Protein AF-A0A1B9GUS6-F1 (afdb_monomer_lite)

Radius of gyration: 17.35 Å; chains: 1; bounding box: 44×32×46 Å

Organism: NCBI:txid1296120

Secondary structure (DSSP, 8-state):
--HHHHHHHHHHHHHHHHHTT-SS-GGGHHHHHHHHHHHHHHHHH-SGGG----EEEE-----GGGEEE-TT--EEEE--GGG-EEEEHHHHSSPPGGGS-GGGGGT--SS--HHHHHHHHHHHHTT-TT--

Foldseek 3Di:
DFQLVVLLVVLVVQLVCLVVVNHDDPVCSVVSNVVSVVVNVVSVPDPVRRDPDDKDKAQPPLDPPQFDADPVRHTPDGDDSPVIDIHDPQVRLDHRPVQADPCVVVVDRPDGHPVNVVSCVVCVVVVNNVSD

pLDDT: mean 93.3, std 4.02, range [78.81, 98.19]

Sequence (132 aa):
MTSKERWISSIDTRLRLLLRRKLIEPQWVVNLYLALLEVRSLVEGCAEMSSPGPFYIKHDDDRGDHIRALEDGTVTGVIDWEWAYTTHKEETFCSPIGWAHKQFHSWKNDALSKEEICLLDAFNAAARPDLA

Structure (mmCIF, N/CA/C/O backbone):
data_AF-A0A1B9GUS6-F1
#
_entry.id   AF-A0A1B9GUS6-F1
#
loop_
_atom_site.group_PDB
_atom_site.id
_atom_site.type_symbol
_atom_site.label_atom_id
_atom_site.label_alt_id
_atom_site.label_comp_id
_atom_site.label_asym_id
_atom_site.label_entity_id
_atom_site.label_seq_id
_atom_site.pdbx_PDB_ins_code
_atom_site.Cartn_x
_atom_site.Cartn_y
_atom_site.Cartn_z
_atom_site.occupancy
_atom_site.B_iso_or_equiv
_atom_site.auth_seq_id
_atom_site.auth_comp_id
_atom_site.auth_asym_id
_atom_site.auth_atom_id
_atom_site.pdbx_PDB_model_num
ATOM 1 N N . MET A 1 1 ? -12.334 -13.098 1.374 1.00 84.88 1 MET A N 1
ATOM 2 C CA . MET A 1 1 ? -11.954 -11.847 2.048 1.00 84.88 1 MET A CA 1
ATOM 3 C C . MET A 1 1 ? -11.670 -10.827 0.961 1.00 84.88 1 MET A C 1
ATOM 5 O O . MET A 1 1 ? -10.913 -11.161 0.065 1.00 84.88 1 MET A O 1
ATOM 9 N N . THR A 1 2 ? -12.315 -9.667 0.986 1.00 94.06 2 THR A N 1
ATOM 10 C CA . THR A 1 2 ? -12.096 -8.553 0.045 1.00 94.06 2 THR A CA 1
ATOM 11 C C . THR A 1 2 ? -11.093 -7.546 0.611 1.00 94.06 2 THR A C 1
ATOM 13 O O . THR A 1 2 ? -10.775 -7.576 1.807 1.00 94.06 2 THR A O 1
ATOM 16 N N . SER A 1 3 ? -10.619 -6.610 -0.220 1.00 93.44 3 SER A N 1
ATOM 17 C CA . SER A 1 3 ? -9.745 -5.518 0.240 1.00 93.44 3 SER A CA 1
ATOM 18 C C . SER A 1 3 ? -10.456 -4.674 1.289 1.00 93.44 3 SER A C 1
ATOM 20 O O . SER A 1 3 ? -9.883 -4.347 2.331 1.00 93.44 3 SER 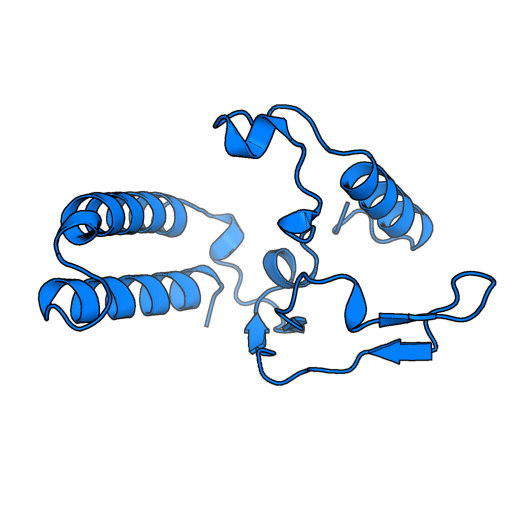A O 1
ATOM 22 N N . LYS A 1 4 ? -11.752 -4.432 1.070 1.00 95.44 4 LYS A N 1
ATOM 23 C CA . LYS A 1 4 ? -12.637 -3.741 2.004 1.00 95.44 4 LYS A CA 1
ATOM 24 C C . LYS A 1 4 ? -12.676 -4.433 3.362 1.00 95.44 4 LYS A C 1
ATOM 26 O O . LYS A 1 4 ? -12.376 -3.805 4.369 1.00 95.44 4 LYS A O 1
ATOM 31 N N . GLU A 1 5 ? -12.981 -5.728 3.403 1.00 95.31 5 GLU A N 1
ATOM 32 C CA . GLU A 1 5 ? -13.050 -6.489 4.661 1.00 95.31 5 GLU A CA 1
ATOM 33 C C . GLU A 1 5 ? -11.721 -6.457 5.429 1.00 95.31 5 GLU A C 1
ATOM 35 O O . GLU A 1 5 ? -11.715 -6.280 6.650 1.00 95.31 5 GLU A O 1
ATOM 40 N N . ARG A 1 6 ? -10.589 -6.566 4.718 1.00 93.31 6 ARG A N 1
ATOM 41 C CA . ARG A 1 6 ? -9.249 -6.477 5.316 1.00 93.31 6 ARG A CA 1
ATOM 42 C C . ARG A 1 6 ? -9.015 -5.108 5.957 1.00 93.31 6 ARG A C 1
ATOM 44 O O . ARG A 1 6 ? -8.611 -5.032 7.117 1.00 93.31 6 ARG A O 1
ATOM 51 N N . TRP A 1 7 ? -9.278 -4.030 5.220 1.00 94.94 7 TRP A N 1
ATOM 52 C CA . TRP A 1 7 ? -9.078 -2.666 5.709 1.00 94.94 7 TRP A CA 1
ATOM 53 C C . TRP A 1 7 ? -10.012 -2.324 6.872 1.00 94.94 7 TRP A C 1
ATOM 55 O O . TRP A 1 7 ? -9.542 -1.785 7.873 1.00 94.94 7 TRP A O 1
ATOM 65 N N . ILE A 1 8 ? -11.289 -2.714 6.810 1.00 97.19 8 ILE A N 1
ATOM 66 C CA . ILE A 1 8 ? -12.237 -2.528 7.920 1.00 97.19 8 ILE A CA 1
ATOM 67 C C . ILE A 1 8 ? -11.761 -3.260 9.177 1.00 97.19 8 ILE A C 1
ATOM 69 O O . ILE A 1 8 ? -11.706 -2.658 10.247 1.00 97.19 8 ILE A O 1
ATOM 73 N N . SER A 1 9 ? -11.311 -4.511 9.053 1.00 96.50 9 SER A N 1
ATOM 74 C CA . SER A 1 9 ? -10.753 -5.269 10.182 1.00 96.50 9 SER A CA 1
ATOM 75 C C . SER A 1 9 ? -9.537 -4.577 10.823 1.00 96.50 9 SER A C 1
ATOM 77 O O . SER A 1 9 ? -9.440 -4.471 12.056 1.00 96.50 9 SER A O 1
ATOM 79 N N . SER A 1 10 ? -8.627 -4.042 10.000 1.00 95.75 10 SER A N 1
ATOM 80 C CA . SER A 1 10 ? -7.465 -3.267 10.458 1.00 95.75 10 SER A CA 1
ATOM 81 C C . SER A 1 10 ? -7.872 -1.979 11.176 1.00 95.75 10 SER A C 1
ATOM 83 O O . SER A 1 10 ? -7.340 -1.671 12.248 1.00 95.75 10 SER A O 1
ATOM 85 N N . ILE A 1 11 ? -8.836 -1.239 10.624 1.00 98.06 11 ILE A N 1
ATOM 86 C CA . ILE A 1 11 ? -9.347 0.010 11.201 1.00 98.06 11 ILE A CA 1
ATOM 87 C C . ILE A 1 11 ? -10.042 -0.257 12.537 1.00 98.06 11 ILE A C 1
ATOM 89 O O . ILE A 1 11 ? -9.698 0.372 13.538 1.00 98.06 11 ILE A O 1
ATOM 93 N N . ASP A 1 12 ? -10.945 -1.235 12.593 1.00 98.19 12 ASP A N 1
ATOM 94 C CA . ASP A 1 12 ? -11.675 -1.605 13.808 1.00 98.19 12 ASP A CA 1
ATOM 95 C C . ASP A 1 12 ? -10.720 -2.061 14.918 1.00 98.19 12 ASP A C 1
ATOM 97 O O . ASP A 1 12 ? -10.901 -1.742 16.098 1.00 98.19 12 ASP A O 1
ATOM 101 N N . THR A 1 13 ? -9.657 -2.780 14.553 1.00 98.06 13 THR A N 1
ATOM 102 C CA . THR A 1 13 ? -8.616 -3.186 15.501 1.00 98.06 13 THR A CA 1
ATOM 103 C C . THR A 1 13 ? -7.849 -1.983 16.042 1.00 98.06 13 THR A C 1
ATOM 105 O O . THR A 1 13 ? -7.669 -1.877 17.260 1.00 98.06 13 THR A O 1
ATOM 108 N N . ARG A 1 14 ? -7.456 -1.039 15.179 1.00 97.69 14 ARG A N 1
ATOM 109 C CA . ARG A 1 14 ? -6.783 0.200 15.595 1.00 97.69 14 ARG A CA 1
ATOM 110 C C . ARG A 1 14 ? -7.683 1.067 16.472 1.00 97.69 14 ARG A C 1
ATOM 112 O O . ARG A 1 14 ? -7.236 1.477 17.539 1.00 97.69 14 ARG A O 1
ATOM 119 N N . LEU A 1 15 ? -8.953 1.264 16.110 1.00 97.94 15 LEU A N 1
ATOM 120 C CA . LEU A 1 15 ? -9.936 1.989 16.927 1.00 97.94 15 LEU A CA 1
ATOM 121 C C . LEU A 1 15 ? -10.080 1.358 18.316 1.00 97.94 15 LEU A C 1
ATOM 123 O O . LEU A 1 15 ? -10.028 2.052 19.331 1.00 97.94 15 LEU A O 1
ATOM 127 N N . ARG A 1 16 ? -10.183 0.027 18.388 1.00 97.88 16 ARG A N 1
ATOM 128 C CA . ARG A 1 16 ? -10.287 -0.704 19.658 1.00 97.88 16 ARG A CA 1
ATOM 129 C C . ARG A 1 16 ? -9.054 -0.508 20.542 1.00 97.88 16 ARG A C 1
ATOM 131 O O . ARG A 1 16 ? -9.194 -0.314 21.750 1.00 97.88 16 ARG A O 1
ATOM 138 N N . LEU A 1 17 ? -7.851 -0.580 19.970 1.00 97.62 17 LEU A N 1
ATOM 139 C CA . LEU A 1 17 ? -6.597 -0.356 20.701 1.00 97.62 17 LEU A CA 1
ATOM 140 C C . LEU A 1 17 ? -6.443 1.107 21.133 1.00 97.62 17 LEU A C 1
ATOM 142 O O . LEU A 1 17 ? -6.006 1.369 22.255 1.00 97.62 17 LEU A O 1
ATOM 146 N N . LEU A 1 18 ? -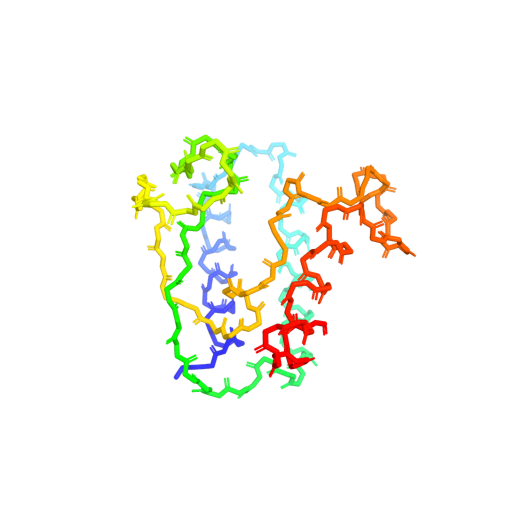6.859 2.043 20.281 1.00 97.12 18 LEU A N 1
ATOM 147 C CA . LEU A 1 18 ? -6.846 3.476 20.544 1.00 97.12 18 LEU A CA 1
ATOM 148 C C . LEU A 1 18 ? -7.751 3.844 21.726 1.00 97.12 18 LEU A C 1
ATOM 150 O O . LEU A 1 18 ? -7.293 4.476 22.674 1.00 97.12 18 LEU A O 1
ATOM 154 N N . LEU A 1 19 ? -9.001 3.369 21.728 1.00 95.12 19 LEU A N 1
ATOM 155 C CA . LEU A 1 19 ? -9.959 3.595 22.820 1.00 95.12 19 LEU A CA 1
ATOM 156 C C . LEU A 1 19 ? -9.503 2.959 24.142 1.00 95.12 19 LEU A C 1
ATOM 158 O O . LEU A 1 19 ? -9.806 3.468 25.219 1.00 95.12 19 LEU A O 1
ATOM 162 N N . ARG A 1 20 ? -8.719 1.875 24.073 1.00 96.25 20 ARG A N 1
ATOM 163 C CA . ARG A 1 20 ? -8.067 1.246 25.234 1.00 96.25 20 ARG A CA 1
ATOM 164 C C . ARG A 1 20 ? -6.777 1.946 25.671 1.00 96.25 20 ARG A C 1
ATOM 166 O O . ARG A 1 20 ? -6.164 1.485 26.630 1.00 96.25 20 ARG A O 1
ATOM 173 N N . ARG A 1 21 ? -6.360 3.019 24.987 1.00 93.38 21 ARG A N 1
ATOM 174 C CA . ARG A 1 21 ? -5.096 3.745 25.215 1.00 93.38 21 ARG A CA 1
ATOM 175 C C . ARG A 1 21 ? -3.857 2.846 25.103 1.00 93.38 21 ARG A C 1
ATOM 177 O O . ARG A 1 21 ? -2.912 2.988 25.868 1.00 93.38 21 ARG A O 1
ATOM 184 N N . LYS A 1 22 ? -3.885 1.890 24.168 1.00 95.88 22 LYS A N 1
ATOM 185 C CA . LYS A 1 22 ? -2.808 0.909 23.933 1.00 95.88 22 LYS A CA 1
ATOM 186 C C . LYS A 1 22 ? -2.082 1.087 22.597 1.00 95.88 22 LYS A C 1
ATOM 188 O O . LYS A 1 22 ? -1.279 0.232 22.248 1.00 95.88 22 LYS A O 1
ATOM 193 N N . LEU A 1 23 ? -2.407 2.129 21.829 1.00 94.12 23 LEU A N 1
ATOM 194 C CA . LEU A 1 23 ? -1.886 2.306 20.469 1.00 94.12 23 LEU A CA 1
ATOM 195 C C . LEU A 1 23 ? -0.889 3.460 20.338 1.00 94.12 23 LEU A C 1
ATOM 197 O O . LEU A 1 23 ? 0.129 3.304 19.677 1.00 94.12 23 LEU A O 1
ATOM 201 N N . ILE A 1 24 ? -1.200 4.619 20.918 1.00 94.75 24 ILE A N 1
ATOM 202 C CA . ILE A 1 24 ? -0.427 5.849 20.734 1.00 94.75 24 ILE A CA 1
ATOM 203 C C . ILE A 1 24 ? -0.532 6.742 21.971 1.00 94.75 24 ILE A C 1
ATOM 205 O O . ILE A 1 24 ? -1.436 6.577 22.795 1.00 94.75 24 ILE A O 1
ATOM 209 N N . GLU A 1 25 ? 0.383 7.700 22.059 1.00 92.50 25 GLU A N 1
ATOM 210 C CA . GLU A 1 25 ? 0.417 8.736 23.082 1.00 92.50 25 GLU A CA 1
ATOM 211 C C . GLU A 1 25 ? -0.863 9.601 23.118 1.00 92.50 25 GLU A C 1
ATOM 213 O O . GLU A 1 25 ? -1.447 9.892 22.064 1.00 92.50 25 GLU A O 1
ATOM 218 N N . PRO A 1 26 ? -1.294 10.075 24.307 1.00 90.69 26 PRO A N 1
ATOM 219 C CA . PRO A 1 26 ? -2.567 10.775 24.493 1.00 90.69 26 PRO A CA 1
ATOM 220 C C . PRO A 1 26 ? -2.805 11.983 23.576 1.00 90.69 26 PRO A C 1
ATOM 222 O O . PRO A 1 26 ? -3.935 12.191 23.133 1.00 90.69 26 PRO A O 1
ATOM 225 N N . GLN A 1 27 ? -1.769 12.766 23.258 1.00 93.94 27 GLN A N 1
ATOM 226 C CA . GLN A 1 27 ? -1.888 13.981 22.441 1.00 93.94 27 GLN A CA 1
ATOM 227 C C . GLN A 1 27 ? -2.320 13.714 20.992 1.00 93.94 27 GLN A C 1
ATOM 229 O O . GLN A 1 27 ? -2.862 14.605 20.345 1.00 93.94 27 GLN A O 1
ATOM 234 N N . TRP A 1 28 ? -2.119 12.494 20.485 1.00 94.75 28 TRP A N 1
ATOM 235 C CA . TRP A 1 28 ? -2.464 12.123 19.108 1.00 94.75 28 TRP A CA 1
ATOM 236 C C . TRP A 1 28 ? -3.788 11.364 18.994 1.00 94.75 28 TRP A C 1
ATOM 238 O O . TRP A 1 28 ? -4.254 11.112 17.883 1.00 94.75 28 TRP A O 1
ATOM 248 N N . VAL A 1 29 ? -4.414 11.013 20.124 1.00 95.69 29 VAL A N 1
ATOM 249 C CA . VAL A 1 29 ? -5.589 10.130 20.156 1.00 95.69 29 VAL A CA 1
ATOM 250 C C . VAL A 1 29 ? -6.755 10.696 19.355 1.00 95.69 29 VAL A C 1
ATOM 252 O O . VAL A 1 29 ? -7.351 9.968 18.567 1.00 95.69 29 VAL A O 1
ATOM 255 N N . VAL A 1 30 ? -7.065 11.985 19.519 1.00 95.75 30 VAL A N 1
ATOM 256 C CA . VAL A 1 30 ? -8.192 12.620 18.817 1.00 95.75 30 VAL A CA 1
ATOM 257 C C . VAL A 1 30 ? -7.949 12.640 17.307 1.00 95.75 30 VAL A C 1
ATOM 259 O O . VAL A 1 30 ? -8.822 12.227 16.548 1.00 95.75 30 VAL A O 1
ATOM 262 N N . ASN A 1 31 ? -6.750 13.038 16.873 1.00 95.50 31 ASN A N 1
ATOM 263 C CA . ASN A 1 31 ? -6.407 13.106 15.451 1.00 95.50 31 ASN A CA 1
ATOM 264 C C . ASN A 1 31 ? -6.471 11.726 14.792 1.00 95.50 31 ASN A C 1
ATOM 266 O O . ASN A 1 31 ? -7.090 11.576 13.742 1.00 95.50 31 ASN A O 1
ATOM 270 N N . LEU A 1 32 ? -5.885 10.705 15.427 1.00 96.06 32 LEU A N 1
ATOM 271 C CA . LEU A 1 32 ? -5.916 9.346 14.894 1.00 96.06 32 LEU A CA 1
ATOM 272 C C . LEU A 1 32 ? -7.332 8.759 14.909 1.00 96.06 32 LEU A C 1
ATOM 274 O O . LEU A 1 32 ? -7.702 8.054 13.977 1.00 96.06 32 LEU A O 1
ATOM 278 N N . TYR A 1 33 ? -8.136 9.056 15.931 1.00 97.31 33 TYR A N 1
ATOM 279 C CA . TYR A 1 33 ? -9.527 8.607 15.993 1.00 97.31 33 TYR A CA 1
ATOM 280 C C . TYR A 1 33 ? -10.338 9.159 14.817 1.00 97.31 33 TYR A C 1
ATOM 282 O O . TYR A 1 33 ? -10.981 8.391 14.106 1.00 97.31 33 TYR A O 1
ATOM 290 N N . LEU A 1 34 ? -10.256 10.471 14.574 1.00 97.75 34 LEU A N 1
ATOM 291 C CA . LEU A 1 34 ? -10.948 11.119 13.459 1.00 97.75 34 LEU A CA 1
ATOM 292 C C . LEU A 1 34 ? -10.442 10.611 12.104 1.00 97.75 34 LEU A C 1
ATOM 294 O O . LEU A 1 34 ? -11.254 10.282 11.245 1.00 97.75 34 LEU A O 1
ATOM 298 N N . ALA A 1 35 ? -9.124 10.462 11.938 1.00 96.25 35 ALA A N 1
ATOM 299 C CA . ALA A 1 35 ? -8.545 9.907 10.718 1.00 96.25 35 ALA A CA 1
ATOM 300 C C . ALA A 1 35 ? -9.023 8.469 10.452 1.00 96.25 35 ALA A C 1
ATOM 302 O O . ALA A 1 35 ? -9.363 8.133 9.324 1.00 96.25 35 ALA A O 1
ATOM 303 N N . LEU A 1 36 ? -9.100 7.618 11.482 1.00 97.69 36 LEU A N 1
ATOM 304 C CA . LEU A 1 36 ? -9.598 6.248 11.336 1.00 97.69 36 LEU A CA 1
ATOM 305 C C . LEU A 1 36 ? -11.083 6.204 10.963 1.00 97.69 36 LEU A C 1
ATOM 307 O O . LEU A 1 36 ? -11.465 5.347 10.172 1.00 97.69 36 LEU A O 1
ATOM 311 N N . LEU A 1 37 ? -11.913 7.107 11.497 1.00 98.06 37 LEU A N 1
ATOM 312 C CA . LEU A 1 37 ? -13.321 7.210 11.099 1.00 98.06 37 LEU A CA 1
ATOM 313 C C . LEU A 1 37 ? -13.478 7.668 9.646 1.00 98.06 37 LEU A C 1
ATOM 315 O O . LEU A 1 37 ? -14.298 7.105 8.924 1.00 98.06 37 LEU A O 1
ATOM 319 N N . GLU A 1 38 ? -12.673 8.636 9.210 1.00 97.44 38 GLU A N 1
ATOM 320 C CA . GLU A 1 38 ? -12.683 9.107 7.823 1.00 97.44 38 GLU A CA 1
ATOM 321 C C . GLU A 1 38 ? -12.250 7.998 6.860 1.00 97.44 38 GLU A C 1
ATOM 323 O O . GLU A 1 38 ? -12.967 7.665 5.919 1.00 97.44 38 GLU A O 1
ATOM 328 N N . VAL A 1 39 ? -11.126 7.333 7.145 1.00 96.69 39 VAL A N 1
ATOM 329 C CA . VAL A 1 39 ? -10.654 6.203 6.331 1.00 96.69 39 VAL A CA 1
ATOM 330 C C . VAL A 1 39 ? -11.687 5.074 6.314 1.00 96.69 39 VAL A C 1
ATOM 332 O O . VAL A 1 39 ? -11.904 4.469 5.268 1.00 96.69 39 VAL A O 1
ATOM 335 N N . ARG A 1 40 ? -12.378 4.806 7.432 1.00 98.12 40 ARG A N 1
ATOM 336 C CA . ARG A 1 40 ? -13.476 3.826 7.477 1.00 98.12 40 ARG A CA 1
ATOM 337 C C . ARG A 1 40 ? -14.584 4.187 6.491 1.00 98.12 40 ARG A C 1
ATOM 339 O O . ARG A 1 40 ? -14.979 3.327 5.712 1.00 98.12 40 ARG A O 1
ATOM 346 N N . SER A 1 41 ? -15.027 5.444 6.497 1.00 98.00 41 SER A N 1
ATOM 347 C CA . SER A 1 41 ? -16.048 5.958 5.575 1.00 98.00 41 SER A CA 1
ATOM 348 C C . SER A 1 41 ? -15.628 5.786 4.108 1.00 98.00 41 SER A C 1
ATOM 350 O O . SER A 1 41 ? -16.383 5.238 3.303 1.00 98.00 41 SER A O 1
ATOM 352 N N . LEU A 1 42 ? -14.387 6.159 3.773 1.00 96.50 42 LEU A N 1
ATOM 353 C CA . LEU A 1 42 ? -13.830 6.006 2.423 1.00 96.50 42 LEU A CA 1
ATOM 354 C C . LEU A 1 42 ? -13.786 4.538 1.980 1.00 96.50 42 LEU A C 1
ATOM 356 O O . LEU A 1 42 ? -14.199 4.206 0.869 1.00 96.50 42 LEU A O 1
ATOM 360 N N . VAL A 1 43 ? -13.329 3.644 2.858 1.00 96.44 43 VAL A N 1
ATOM 361 C CA . VAL A 1 43 ? -13.244 2.205 2.577 1.00 96.44 43 VAL A CA 1
ATOM 362 C C . VAL A 1 43 ? -14.636 1.585 2.419 1.00 96.44 43 VAL A C 1
ATOM 364 O O . VAL A 1 43 ? -14.855 0.801 1.493 1.00 96.44 43 VAL A O 1
ATOM 367 N N . GLU A 1 44 ? -15.597 1.936 3.280 1.00 96.50 44 GLU A N 1
ATOM 368 C CA . GLU A 1 44 ? -16.986 1.466 3.176 1.00 96.50 44 GLU A CA 1
ATOM 369 C C . GLU A 1 44 ? -17.608 1.891 1.835 1.00 96.50 44 GLU A C 1
ATOM 371 O O . GLU A 1 44 ? -18.215 1.059 1.147 1.00 96.50 44 GLU A O 1
ATOM 376 N N . GLY A 1 45 ? -17.376 3.143 1.424 1.00 96.19 45 GLY A N 1
ATOM 377 C CA . GLY A 1 45 ? -17.882 3.730 0.181 1.00 96.19 45 GLY A CA 1
ATOM 378 C C . GLY A 1 45 ? -17.156 3.305 -1.103 1.00 96.19 45 GLY A C 1
ATOM 379 O O . GLY A 1 45 ? -17.690 3.509 -2.192 1.00 96.19 45 GLY A O 1
ATOM 380 N N . CYS A 1 46 ? -15.976 2.685 -1.019 1.00 95.19 46 CYS A N 1
ATOM 381 C CA . CYS A 1 46 ? -15.192 2.337 -2.203 1.00 95.19 46 CYS A CA 1
ATOM 382 C C . CYS A 1 46 ? -15.688 1.038 -2.863 1.00 95.19 46 CYS A C 1
ATOM 384 O O . CYS A 1 46 ? -15.590 -0.056 -2.294 1.00 95.19 46 CYS A O 1
ATOM 386 N N . ALA A 1 47 ? -16.234 1.138 -4.078 1.00 93.88 47 ALA A N 1
ATOM 387 C CA . ALA A 1 47 ? -16.725 -0.020 -4.826 1.00 93.88 47 ALA A CA 1
ATOM 388 C C . ALA A 1 47 ? -15.583 -0.952 -5.270 1.00 93.88 47 ALA A C 1
ATOM 390 O O . ALA A 1 47 ? -15.719 -2.171 -5.153 1.00 93.88 47 ALA A O 1
ATOM 391 N N . GLU A 1 48 ? -14.446 -0.388 -5.685 1.00 89.88 48 GLU A N 1
ATOM 392 C CA . GLU A 1 48 ? -13.271 -1.107 -6.207 1.00 89.88 48 GLU A CA 1
ATOM 393 C C . GLU A 1 48 ? -12.693 -2.098 -5.186 1.00 89.88 48 GLU A C 1
ATOM 395 O O . GLU A 1 48 ? -12.310 -3.218 -5.523 1.00 89.88 48 GLU A O 1
ATOM 400 N N . MET A 1 49 ? -12.755 -1.752 -3.898 1.00 92.75 49 MET A N 1
ATOM 401 C CA . MET A 1 49 ? -12.279 -2.600 -2.802 1.00 92.75 49 MET A CA 1
ATOM 402 C C . MET A 1 49 ? -13.174 -3.813 -2.506 1.00 92.75 49 MET A C 1
ATOM 404 O O . MET A 1 49 ? -12.838 -4.625 -1.642 1.00 92.75 49 MET A O 1
ATOM 408 N N . SER A 1 50 ? -14.318 -3.941 -3.182 1.00 92.56 50 SER A N 1
ATOM 409 C CA . SER A 1 50 ? -15.252 -5.063 -3.002 1.00 92.56 50 SER A CA 1
ATOM 410 C C . SER A 1 50 ? -14.834 -6.309 -3.789 1.00 92.56 50 SER A C 1
ATOM 412 O O . SER A 1 50 ? -15.442 -7.365 -3.627 1.00 92.56 50 SER A O 1
ATOM 414 N N . SER A 1 51 ? -13.803 -6.203 -4.634 1.00 87.62 51 SER A N 1
ATOM 415 C CA . SER A 1 51 ? -13.263 -7.347 -5.361 1.00 87.62 51 SER A CA 1
ATOM 416 C C . SER A 1 51 ? -12.626 -8.355 -4.392 1.00 87.62 51 SER A C 1
ATOM 418 O O . SER A 1 51 ? -11.771 -7.975 -3.587 1.00 87.62 51 SER A O 1
ATOM 420 N N . PRO A 1 52 ? -12.997 -9.647 -4.463 1.00 86.62 52 PRO A N 1
ATOM 421 C CA . PRO A 1 52 ? -12.359 -10.714 -3.697 1.00 86.62 52 PRO A CA 1
ATOM 422 C C . PRO A 1 52 ? -11.108 -11.267 -4.399 1.00 86.62 52 PRO A C 1
ATOM 424 O O . PRO A 1 52 ? -10.716 -12.386 -4.086 1.00 86.62 52 PRO A O 1
ATOM 427 N N . GLY A 1 53 ? -10.580 -10.552 -5.407 1.00 78.81 53 GLY A N 1
ATOM 428 C CA . GLY A 1 53 ? -9.546 -10.999 -6.344 1.00 78.81 53 GLY A CA 1
ATOM 429 C C . GLY A 1 53 ? -8.270 -11.566 -5.703 1.00 78.81 53 GLY A C 1
ATOM 430 O O . GLY A 1 53 ? -8.155 -11.660 -4.483 1.00 78.81 53 GLY A O 1
ATOM 431 N N . PRO A 1 54 ? -7.290 -11.989 -6.519 1.00 90.69 54 PRO A N 1
ATOM 432 C CA . PRO A 1 54 ? -6.123 -12.689 -6.002 1.00 90.69 54 PRO A CA 1
ATOM 433 C C . PRO A 1 54 ? -5.356 -11.846 -4.979 1.00 90.69 54 PRO A C 1
ATOM 435 O O . PRO A 1 54 ? -5.260 -10.621 -5.089 1.00 90.69 54 PRO A O 1
ATOM 438 N N . PHE A 1 55 ? -4.783 -12.544 -4.002 1.00 91.25 55 PHE A N 1
ATOM 439 C CA . PHE A 1 55 ? -3.837 -11.968 -3.061 1.00 91.25 55 PHE A CA 1
ATOM 440 C C . PHE A 1 55 ? -2.421 -12.062 -3.622 1.00 91.25 55 PHE A C 1
ATOM 442 O O . PHE A 1 55 ? -2.045 -13.061 -4.236 1.00 91.25 55 PHE A O 1
ATOM 449 N N . TYR A 1 56 ? -1.629 -11.039 -3.346 1.00 94.81 56 TYR A N 1
ATOM 450 C CA . TYR A 1 56 ? -0.223 -10.936 -3.694 1.00 94.81 56 TYR A CA 1
ATOM 451 C C . TYR A 1 56 ? 0.579 -10.590 -2.443 1.00 94.81 56 TYR A C 1
ATOM 453 O O . TYR A 1 56 ? 0.030 -10.086 -1.465 1.00 94.81 56 TYR A O 1
ATOM 461 N N . ILE A 1 57 ? 1.880 -10.856 -2.471 1.00 94.88 57 ILE A N 1
ATOM 462 C CA . ILE A 1 57 ? 2.786 -10.499 -1.379 1.00 94.88 57 ILE A CA 1
ATOM 463 C C . ILE A 1 57 ? 3.306 -9.083 -1.637 1.00 94.88 57 ILE A C 1
ATOM 465 O O . ILE A 1 57 ? 3.834 -8.812 -2.713 1.00 94.88 57 ILE A O 1
ATOM 469 N N . LYS A 1 58 ? 3.165 -8.197 -0.650 1.00 94.00 58 LYS A N 1
ATOM 470 C CA . LYS A 1 58 ? 3.809 -6.881 -0.603 1.00 94.00 58 LYS A CA 1
ATOM 471 C C . LYS A 1 58 ? 4.979 -6.928 0.378 1.00 94.00 58 LYS A C 1
ATOM 473 O O . LYS A 1 58 ? 4.840 -7.534 1.435 1.00 94.00 58 LYS A O 1
ATOM 478 N N . HIS A 1 59 ? 6.099 -6.306 0.010 1.00 92.56 59 HIS A N 1
ATOM 479 C CA . HIS A 1 59 ? 7.314 -6.216 0.830 1.00 92.56 59 HIS A CA 1
ATOM 480 C C . HIS A 1 59 ? 7.115 -5.356 2.093 1.00 92.56 59 HIS A C 1
ATOM 482 O O . HIS A 1 59 ? 7.513 -5.753 3.180 1.00 92.56 59 HIS A O 1
ATOM 488 N N . ASP A 1 60 ? 6.433 -4.217 1.930 1.00 86.56 60 ASP A N 1
ATOM 489 C CA . ASP A 1 60 ? 6.072 -3.219 2.957 1.00 86.56 60 ASP A CA 1
ATOM 490 C C . ASP A 1 60 ? 7.218 -2.477 3.656 1.00 86.56 60 ASP A C 1
ATOM 492 O O . ASP A 1 60 ? 6.970 -1.636 4.517 1.00 86.56 60 ASP A O 1
ATOM 496 N N . ASP A 1 61 ? 8.460 -2.699 3.238 1.00 85.31 61 ASP A N 1
ATOM 497 C CA . ASP A 1 61 ? 9.508 -1.703 3.431 1.00 85.31 61 ASP A CA 1
ATOM 498 C C . ASP A 1 61 ? 9.598 -0.837 2.173 1.00 85.31 61 ASP A C 1
ATOM 500 O O . ASP A 1 61 ? 9.873 -1.358 1.097 1.00 85.31 61 ASP A O 1
ATOM 504 N N . ASP A 1 62 ? 9.338 0.464 2.299 1.00 81.19 62 ASP A N 1
ATOM 505 C CA . ASP A 1 62 ? 9.402 1.444 1.200 1.00 81.19 62 ASP A CA 1
ATOM 506 C C . ASP A 1 62 ? 10.784 2.138 1.121 1.00 81.19 62 ASP A C 1
ATOM 508 O O . ASP A 1 62 ? 10.967 3.121 0.395 1.00 81.19 62 ASP A O 1
ATOM 512 N N . ARG A 1 63 ? 11.773 1.675 1.898 1.00 79.31 63 ARG A N 1
ATOM 513 C CA . ARG A 1 63 ? 13.142 2.221 1.904 1.00 79.31 63 ARG A CA 1
ATOM 514 C C . ARG A 1 63 ? 13.954 1.698 0.719 1.00 79.31 63 ARG A C 1
ATOM 516 O O . ARG A 1 63 ? 13.890 0.535 0.391 1.00 79.31 63 ARG A O 1
ATOM 523 N N . GLY A 1 64 ? 14.755 2.519 0.047 1.00 78.81 64 GLY A N 1
ATOM 524 C CA . GLY A 1 64 ? 15.462 2.067 -1.168 1.00 78.81 64 GLY A CA 1
ATOM 525 C C . GLY A 1 64 ? 16.644 1.106 -0.950 1.00 78.81 64 GLY A C 1
ATOM 526 O O . GLY A 1 64 ? 17.236 0.655 -1.926 1.00 78.81 64 GLY A O 1
ATOM 527 N N . ASP A 1 65 ? 17.037 0.824 0.292 1.00 88.31 65 ASP A N 1
ATOM 528 C CA . ASP A 1 65 ? 18.268 0.104 0.648 1.00 88.31 65 ASP A CA 1
ATOM 529 C C . ASP A 1 65 ? 18.130 -1.426 0.709 1.00 88.31 65 ASP A C 1
ATOM 531 O O . ASP A 1 65 ? 19.143 -2.122 0.783 1.00 88.31 65 ASP A O 1
ATOM 535 N N . HIS A 1 66 ? 16.915 -1.966 0.580 1.00 91.19 66 HIS A N 1
ATOM 536 C CA . HIS A 1 66 ? 16.665 -3.414 0.576 1.00 91.19 66 HIS A CA 1
ATOM 537 C C . HIS A 1 66 ? 16.730 -4.064 -0.825 1.00 91.19 66 HIS A C 1
ATOM 539 O O . HIS A 1 66 ? 16.536 -5.277 -0.963 1.00 91.19 66 HIS A O 1
ATOM 545 N N . ILE A 1 67 ? 16.993 -3.285 -1.884 1.00 92.12 67 ILE A N 1
ATOM 546 C CA . ILE A 1 67 ? 17.071 -3.770 -3.273 1.00 92.12 67 ILE A CA 1
ATOM 547 C C . ILE A 1 67 ? 18.533 -3.892 -3.699 1.00 92.12 67 ILE A C 1
ATOM 549 O O . ILE A 1 67 ? 19.282 -2.917 -3.726 1.00 92.12 67 ILE A O 1
ATOM 553 N N . ARG A 1 68 ? 18.934 -5.093 -4.124 1.00 94.56 68 ARG A N 1
ATOM 554 C CA . ARG A 1 68 ? 20.250 -5.325 -4.724 1.00 94.56 68 ARG A CA 1
ATOM 555 C C . ARG A 1 68 ? 20.147 -5.282 -6.243 1.00 94.56 68 ARG A C 1
ATOM 557 O O . ARG A 1 68 ? 19.492 -6.137 -6.839 1.00 94.56 68 ARG A O 1
ATOM 564 N N . ALA A 1 69 ? 20.874 -4.366 -6.874 1.00 94.62 69 ALA A N 1
ATOM 565 C CA . ALA A 1 69 ? 20.974 -4.261 -8.328 1.00 94.62 69 ALA A CA 1
ATOM 566 C C . ALA A 1 69 ? 22.427 -4.381 -8.818 1.00 94.62 69 ALA A C 1
ATOM 568 O O . ALA A 1 69 ? 23.371 -4.139 -8.062 1.00 94.62 69 ALA A O 1
ATOM 569 N N . LEU A 1 70 ? 22.603 -4.788 -10.076 1.00 96.44 70 LEU A N 1
ATOM 570 C CA . LEU A 1 70 ? 23.869 -4.648 -10.802 1.00 96.44 70 LEU A CA 1
ATOM 571 C C . LEU A 1 70 ? 24.081 -3.186 -11.228 1.00 96.44 70 LEU A C 1
ATOM 573 O O . LEU A 1 70 ? 23.177 -2.360 -11.117 1.00 96.44 70 LEU A O 1
ATOM 577 N N . GLU A 1 71 ? 25.267 -2.868 -11.754 1.00 95.75 71 GLU A N 1
ATOM 578 C CA . GLU A 1 71 ? 25.591 -1.518 -12.250 1.00 95.75 71 GLU A CA 1
ATOM 579 C C . GLU A 1 71 ? 24.648 -1.041 -13.367 1.00 95.75 71 GLU A C 1
ATOM 581 O O . GLU A 1 71 ? 24.407 0.155 -13.499 1.00 95.75 71 GLU A O 1
ATOM 586 N N . ASP A 1 72 ? 24.080 -1.968 -14.143 1.00 95.00 72 ASP A N 1
ATOM 587 C CA . ASP A 1 72 ? 23.105 -1.680 -15.201 1.00 95.00 72 ASP A CA 1
ATOM 588 C C . ASP A 1 72 ? 21.659 -1.514 -14.691 1.00 95.00 72 ASP A C 1
ATOM 590 O O . ASP A 1 72 ? 20.744 -1.299 -15.484 1.00 95.00 72 ASP A O 1
ATOM 594 N N . GLY A 1 73 ? 21.441 -1.611 -13.375 1.00 89.44 73 GLY A N 1
ATOM 595 C CA . GLY A 1 73 ? 20.126 -1.511 -12.743 1.00 89.44 73 GLY A CA 1
ATOM 596 C C . GLY A 1 73 ? 19.341 -2.825 -12.680 1.00 89.44 73 GLY A C 1
ATOM 597 O O . GLY A 1 73 ? 18.247 -2.843 -12.116 1.00 89.44 73 GLY A O 1
ATOM 598 N N . THR A 1 74 ? 19.874 -3.940 -13.191 1.00 93.31 74 THR A N 1
ATOM 599 C CA . THR A 1 74 ? 19.211 -5.249 -13.097 1.00 93.31 74 THR A CA 1
ATOM 600 C C . THR A 1 74 ? 19.076 -5.678 -11.638 1.00 93.31 74 THR A C 1
ATOM 602 O O . THR A 1 74 ? 20.078 -5.911 -10.957 1.00 93.31 74 THR A O 1
ATOM 605 N N . VAL A 1 75 ? 17.839 -5.832 -11.157 1.00 93.00 75 VAL A N 1
ATOM 606 C CA . VAL A 1 75 ? 17.555 -6.318 -9.799 1.00 93.00 75 VAL A CA 1
ATOM 607 C C . VAL A 1 75 ? 17.951 -7.793 -9.683 1.00 93.00 75 VAL A C 1
ATOM 609 O O . VAL A 1 75 ? 17.493 -8.640 -10.444 1.00 93.00 75 VAL A O 1
ATOM 612 N N . THR A 1 76 ? 18.797 -8.106 -8.702 1.00 96.69 76 THR A N 1
ATOM 613 C CA . THR A 1 76 ? 19.310 -9.464 -8.430 1.00 96.69 76 THR A CA 1
ATOM 614 C C . THR A 1 76 ? 18.796 -10.050 -7.122 1.00 96.69 76 THR A C 1
ATOM 616 O O . THR A 1 76 ? 18.972 -11.241 -6.871 1.00 96.69 76 THR A O 1
ATOM 619 N N . GLY A 1 77 ? 18.172 -9.233 -6.278 1.00 94.69 77 GLY A N 1
ATOM 620 C CA . GLY A 1 77 ? 17.592 -9.688 -5.026 1.00 94.69 77 GLY A CA 1
ATOM 621 C C . GLY A 1 77 ? 16.898 -8.571 -4.262 1.00 94.69 77 GLY A C 1
ATOM 622 O O . GLY A 1 77 ? 17.181 -7.391 -4.465 1.00 94.69 77 GLY A O 1
ATOM 623 N N . VAL A 1 78 ? 16.005 -8.991 -3.372 1.00 94.19 78 VAL A N 1
ATOM 624 C CA . VAL A 1 78 ? 15.277 -8.154 -2.415 1.00 94.19 78 VAL A CA 1
ATOM 625 C C . VAL A 1 78 ? 15.406 -8.837 -1.054 1.00 94.19 78 VAL A C 1
ATOM 627 O O . VAL A 1 78 ? 15.148 -10.042 -0.960 1.00 94.19 78 VAL A O 1
ATOM 630 N N . ILE A 1 79 ? 15.848 -8.105 -0.036 1.00 94.94 79 ILE A N 1
ATOM 631 C CA . ILE A 1 79 ? 16.028 -8.587 1.348 1.00 94.94 79 ILE A CA 1
ATOM 632 C C . ILE A 1 79 ? 15.078 -7.849 2.300 1.00 94.94 79 ILE A C 1
ATOM 634 O O . ILE A 1 79 ? 14.331 -7.010 1.838 1.00 94.94 79 ILE A O 1
ATOM 638 N N . ASP A 1 80 ? 15.107 -8.160 3.599 1.00 94.94 80 ASP A N 1
ATOM 639 C CA . ASP A 1 80 ? 14.333 -7.464 4.648 1.00 94.94 80 ASP A CA 1
ATOM 640 C C . ASP A 1 80 ? 12.799 -7.646 4.598 1.00 94.94 80 ASP A C 1
ATOM 642 O O . ASP A 1 80 ? 12.015 -6.791 4.995 1.00 94.94 80 ASP A O 1
ATOM 646 N N . TRP A 1 81 ? 12.362 -8.857 4.237 1.00 94.69 81 TRP A N 1
ATOM 647 C CA . TRP A 1 81 ? 10.951 -9.275 4.136 1.00 94.69 81 TRP A CA 1
ATOM 648 C C . TRP A 1 81 ? 10.170 -9.385 5.467 1.00 94.69 81 TRP A C 1
ATOM 650 O O . TRP A 1 81 ? 9.098 -9.990 5.497 1.00 94.69 81 TRP A O 1
ATOM 660 N N . GLU A 1 82 ? 10.671 -8.871 6.592 1.00 94.31 82 GLU A N 1
ATOM 661 C CA . GLU A 1 82 ? 10.060 -9.102 7.916 1.00 94.31 82 GLU A CA 1
ATOM 662 C C . GLU A 1 82 ? 8.686 -8.416 8.095 1.00 94.31 82 GLU A C 1
ATOM 664 O O . GLU A 1 82 ? 7.879 -8.858 8.915 1.00 94.31 82 GLU A O 1
ATOM 669 N N . TRP A 1 83 ? 8.401 -7.380 7.297 1.00 92.38 83 TRP A N 1
ATOM 670 C CA . TRP A 1 83 ? 7.119 -6.659 7.271 1.00 92.38 83 TRP A CA 1
ATOM 671 C C . TRP A 1 83 ? 6.187 -7.125 6.152 1.00 92.38 83 TRP A C 1
ATOM 673 O O . TRP A 1 83 ? 5.079 -6.607 6.013 1.00 92.38 83 TRP A O 1
ATOM 683 N N . ALA A 1 84 ? 6.595 -8.129 5.375 1.00 94.75 84 ALA A N 1
ATOM 684 C CA . ALA A 1 84 ? 5.832 -8.552 4.220 1.00 94.75 84 ALA A CA 1
ATOM 685 C C . ALA A 1 84 ? 4.466 -9.139 4.601 1.00 94.75 84 ALA A C 1
ATOM 687 O O . ALA A 1 8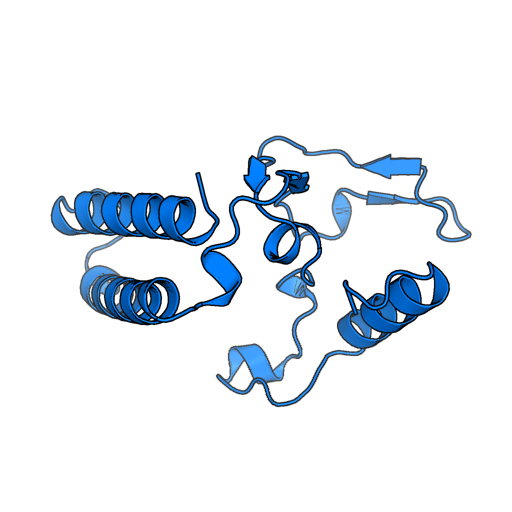4 ? 4.325 -9.908 5.556 1.00 94.75 84 ALA A O 1
ATOM 688 N N . TYR A 1 85 ? 3.446 -8.830 3.804 1.00 94.06 85 TYR A N 1
ATOM 689 C CA . TYR A 1 85 ? 2.095 -9.359 3.995 1.00 94.06 85 TYR A CA 1
ATOM 690 C C . TYR A 1 85 ? 1.374 -9.617 2.681 1.00 94.06 85 TYR A C 1
ATOM 692 O O . TYR A 1 85 ? 1.742 -9.130 1.615 1.00 94.06 85 TYR A O 1
ATOM 700 N N . THR A 1 86 ? 0.288 -10.380 2.769 1.00 93.38 86 THR A N 1
ATOM 701 C CA . THR A 1 86 ? -0.622 -10.603 1.648 1.00 93.38 86 THR A CA 1
ATOM 702 C C . THR A 1 86 ? -1.653 -9.481 1.541 1.00 93.38 86 THR A C 1
ATOM 704 O O . THR A 1 86 ? -2.360 -9.195 2.513 1.00 93.38 86 THR A O 1
ATOM 707 N N . THR A 1 87 ? -1.802 -8.884 0.362 1.00 93.56 87 THR A N 1
ATOM 708 C CA . THR A 1 87 ? -2.859 -7.906 0.065 1.00 93.56 87 THR A CA 1
ATOM 709 C C . THR A 1 87 ? -3.340 -8.011 -1.385 1.00 93.56 87 THR A C 1
ATOM 711 O O . THR A 1 87 ? -2.991 -8.951 -2.089 1.00 93.56 87 THR A O 1
ATOM 714 N N . HIS A 1 88 ? -4.219 -7.107 -1.801 1.00 92.94 88 HIS A N 1
ATOM 715 C CA . HIS A 1 88 ? -4.839 -7.086 -3.120 1.00 92.94 88 HIS A CA 1
ATOM 716 C C . HIS A 1 88 ? -3.956 -6.350 -4.124 1.00 92.94 88 HIS A C 1
ATOM 718 O O . HIS A 1 88 ? -3.086 -5.563 -3.745 1.00 92.94 88 HIS A O 1
ATOM 724 N N . LYS A 1 89 ? -4.219 -6.605 -5.408 1.00 92.88 89 LYS A N 1
ATOM 725 C CA . LYS A 1 89 ? -3.444 -6.107 -6.549 1.00 92.88 89 LYS A CA 1
ATOM 726 C C . LYS A 1 89 ? -3.093 -4.621 -6.418 1.00 92.88 89 LYS A C 1
ATOM 728 O O . LYS A 1 89 ? -1.929 -4.255 -6.526 1.00 92.88 89 LYS A O 1
ATOM 733 N N . GLU A 1 90 ? -4.090 -3.791 -6.141 1.00 91.31 90 GLU A N 1
ATOM 734 C CA . GLU A 1 90 ? -3.977 -2.332 -6.137 1.00 91.31 90 GLU A CA 1
ATOM 735 C C . GLU A 1 90 ? -2.992 -1.839 -5.070 1.00 91.31 90 GLU A C 1
ATOM 737 O O . GLU A 1 90 ? -2.224 -0.921 -5.315 1.00 91.31 90 GLU A O 1
ATOM 742 N N . GLU A 1 91 ? -2.957 -2.479 -3.900 1.00 91.56 91 GLU A N 1
ATOM 743 C CA . GLU A 1 91 ? -2.043 -2.106 -2.816 1.00 91.56 91 GLU A CA 1
ATOM 744 C C . GLU A 1 91 ? -0.656 -2.726 -2.982 1.00 91.56 91 GLU A C 1
ATOM 746 O O . GLU A 1 91 ? 0.337 -2.124 -2.575 1.00 91.56 91 GLU A O 1
ATOM 751 N N . THR A 1 92 ? -0.565 -3.919 -3.577 1.00 93.19 92 THR A N 1
ATOM 752 C CA . THR A 1 92 ? 0.721 -4.575 -3.842 1.00 93.19 92 THR A CA 1
ATOM 753 C C . THR A 1 92 ? 1.557 -3.812 -4.858 1.00 93.19 92 THR A C 1
ATOM 755 O O . THR A 1 92 ? 2.770 -3.732 -4.689 1.00 93.19 92 THR A O 1
ATOM 758 N N . PHE A 1 93 ? 0.922 -3.269 -5.895 1.00 93.06 93 PHE A N 1
ATOM 759 C C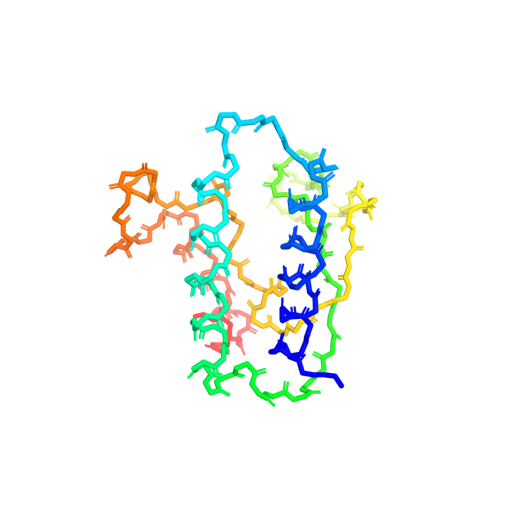A . PHE A 1 93 ? 1.615 -2.621 -7.008 1.00 93.06 93 PHE A CA 1
ATOM 760 C C . PHE A 1 93 ? 1.533 -1.087 -6.972 1.00 93.06 93 PHE A C 1
ATOM 762 O O . PHE A 1 93 ? 1.985 -0.446 -7.917 1.00 93.06 93 PHE A O 1
ATOM 769 N N . CYS A 1 94 ? 0.982 -0.489 -5.907 1.00 91.56 94 CYS A N 1
ATOM 770 C CA . CYS A 1 94 ? 0.990 0.965 -5.754 1.00 91.56 94 CYS A CA 1
ATOM 771 C C . CYS A 1 94 ? 2.414 1.505 -5.571 1.00 91.56 94 CYS A C 1
ATOM 773 O O . CYS A 1 94 ? 3.290 0.819 -5.038 1.00 91.56 94 CYS A O 1
ATOM 775 N N . SER A 1 95 ? 2.615 2.767 -5.951 1.00 91.12 95 SER A N 1
ATOM 776 C CA . SER A 1 95 ? 3.875 3.469 -5.709 1.00 91.12 95 SER A CA 1
ATOM 777 C C . SER A 1 95 ? 4.232 3.488 -4.209 1.00 91.12 95 SER A C 1
ATOM 779 O O . SER A 1 95 ? 3.335 3.700 -3.382 1.00 91.12 95 SER A O 1
ATOM 781 N N . PRO A 1 96 ? 5.511 3.282 -3.838 1.00 89.38 96 PRO A N 1
ATOM 782 C CA . PRO A 1 96 ? 6.007 3.511 -2.484 1.00 89.38 96 PRO A CA 1
ATOM 783 C C . PRO A 1 96 ? 5.713 4.935 -2.008 1.00 89.38 96 PRO A C 1
ATOM 785 O O . PRO A 1 96 ? 5.889 5.901 -2.754 1.00 89.38 96 PRO A O 1
ATOM 788 N N . ILE A 1 97 ? 5.355 5.113 -0.734 1.00 87.06 97 ILE A N 1
ATOM 789 C CA . ILE A 1 97 ? 5.040 6.451 -0.201 1.00 87.06 97 ILE A CA 1
ATOM 790 C C . ILE A 1 97 ? 6.250 7.392 -0.255 1.00 87.06 97 ILE A C 1
ATOM 792 O O . ILE A 1 97 ? 6.100 8.606 -0.392 1.00 87.06 97 ILE A O 1
ATOM 796 N N . GLY A 1 98 ? 7.461 6.831 -0.181 1.00 87.06 98 GLY A N 1
ATOM 797 C CA . GLY A 1 98 ? 8.714 7.573 -0.309 1.00 87.06 98 GLY A CA 1
ATOM 798 C C . GLY A 1 98 ? 8.931 8.185 -1.695 1.00 87.06 98 GLY A C 1
ATOM 799 O O . GLY A 1 98 ? 9.773 9.068 -1.838 1.00 87.06 98 GLY A O 1
ATOM 800 N N . TRP A 1 99 ? 8.179 7.739 -2.703 1.00 90.88 99 TRP A N 1
ATOM 801 C CA . TRP A 1 99 ? 8.217 8.280 -4.058 1.00 90.88 99 TRP A CA 1
ATOM 802 C C . TRP A 1 99 ? 7.135 9.327 -4.299 1.00 90.88 99 TRP A C 1
ATOM 804 O O . TRP A 1 99 ? 7.142 9.933 -5.361 1.00 90.88 99 TRP A O 1
ATOM 814 N N . ALA A 1 100 ? 6.224 9.579 -3.357 1.00 90.56 100 ALA A N 1
ATOM 815 C CA . ALA A 1 100 ? 5.170 10.568 -3.549 1.00 90.56 100 ALA A CA 1
ATOM 816 C C . ALA A 1 100 ? 5.746 11.972 -3.815 1.00 90.56 100 ALA A C 1
ATOM 818 O O . ALA A 1 100 ? 6.769 12.382 -3.250 1.00 90.56 100 ALA A O 1
ATOM 819 N N . HIS A 1 101 ? 5.069 12.753 -4.659 1.00 93.62 101 HIS A N 1
ATOM 820 C CA . HIS A 1 101 ? 5.473 14.129 -4.938 1.00 93.62 101 HIS A CA 1
ATOM 821 C C . HIS A 1 101 ? 5.595 14.960 -3.646 1.00 93.62 101 HIS A C 1
ATOM 823 O O . HIS A 1 101 ? 4.763 14.871 -2.749 1.00 93.62 101 HIS A O 1
ATOM 829 N N . LYS A 1 102 ? 6.584 15.861 -3.548 1.00 90.38 102 LYS A N 1
ATOM 830 C CA . LYS A 1 102 ? 6.859 16.638 -2.313 1.00 90.38 102 LYS A CA 1
ATOM 831 C C . LYS A 1 102 ? 5.654 17.423 -1.779 1.00 90.38 102 LYS A C 1
ATOM 833 O O . LYS A 1 102 ? 5.571 17.704 -0.585 1.00 90.38 102 LYS A O 1
ATOM 838 N N . GLN A 1 103 ? 4.736 17.806 -2.667 1.00 91.38 103 GLN A N 1
ATOM 839 C CA . GLN A 1 103 ? 3.511 18.519 -2.301 1.00 91.38 103 GLN A CA 1
ATOM 840 C C . GLN A 1 103 ? 2.490 17.632 -1.571 1.00 91.38 103 GLN A C 1
ATOM 842 O O . GLN A 1 103 ? 1.643 18.177 -0.863 1.00 91.38 103 GLN A O 1
ATOM 847 N N . PHE A 1 104 ? 2.622 16.305 -1.651 1.00 89.19 104 PHE A N 1
ATOM 848 C CA . PHE A 1 104 ? 1.817 15.345 -0.899 1.00 89.19 104 PHE A CA 1
ATOM 849 C C . PHE A 1 104 ? 1.872 15.629 0.606 1.00 89.19 104 PHE A C 1
ATOM 851 O O . PHE A 1 104 ? 0.843 15.719 1.271 1.00 89.19 104 PHE A O 1
ATOM 858 N N . HIS A 1 105 ? 3.062 15.932 1.134 1.00 84.94 105 HIS A N 1
ATOM 859 C CA . HIS A 1 105 ? 3.250 16.312 2.542 1.00 84.94 105 HIS A CA 1
ATOM 860 C C . HIS A 1 105 ? 2.639 17.672 2.913 1.00 84.94 105 HIS A C 1
ATOM 862 O O . HIS A 1 105 ? 2.552 18.017 4.088 1.00 84.94 105 HIS A O 1
ATOM 868 N N . SER A 1 106 ? 2.219 18.454 1.918 1.00 90.06 106 SER A N 1
ATOM 869 C CA . SER A 1 106 ? 1.456 19.696 2.078 1.00 90.06 106 SER A CA 1
ATOM 870 C C . SER A 1 106 ? -0.030 19.503 1.752 1.00 90.06 106 SER A C 1
ATOM 872 O O . SER A 1 106 ? -0.704 20.478 1.420 1.00 90.06 106 SER A O 1
ATOM 874 N N . TRP A 1 107 ? -0.530 18.264 1.834 1.00 84.94 107 TRP A N 1
ATOM 875 C CA . TRP A 1 107 ? -1.925 17.889 1.572 1.00 84.94 107 TRP A CA 1
ATOM 876 C C . TRP A 1 107 ? -2.397 18.172 0.140 1.00 84.94 107 TRP A C 1
ATOM 878 O O . TRP A 1 107 ? -3.580 18.413 -0.090 1.00 84.94 107 TRP A O 1
ATOM 888 N N . LYS A 1 108 ? -1.478 18.156 -0.830 1.00 89.62 108 LYS A N 1
ATOM 889 C CA . LYS A 1 108 ? -1.783 18.317 -2.257 1.00 89.62 108 LYS A CA 1
ATOM 890 C C . LYS A 1 108 ? -1.362 17.072 -3.018 1.00 89.62 108 LYS A C 1
ATOM 892 O O . LYS A 1 108 ? -0.199 16.689 -2.947 1.00 89.62 108 LYS A O 1
ATOM 897 N N . ASN A 1 109 ? -2.285 16.490 -3.775 1.00 86.75 109 ASN A N 1
ATOM 898 C CA . ASN A 1 109 ? -2.062 15.241 -4.504 1.00 86.75 109 ASN A CA 1
ATOM 899 C C . ASN A 1 109 ? -2.369 15.370 -6.007 1.00 86.75 109 ASN A C 1
ATOM 901 O O . ASN A 1 109 ? -2.806 14.421 -6.645 1.00 86.75 109 ASN A O 1
ATOM 905 N N . ASP A 1 110 ? -2.177 16.568 -6.565 1.00 92.56 110 ASP A N 1
ATOM 906 C CA . ASP A 1 110 ? -2.560 16.895 -7.948 1.00 92.56 110 ASP A CA 1
ATOM 907 C C . ASP A 1 110 ? -1.445 16.602 -8.971 1.00 92.56 110 ASP A C 1
ATOM 909 O O . ASP A 1 110 ? -1.582 16.911 -10.155 1.00 92.56 110 ASP A O 1
A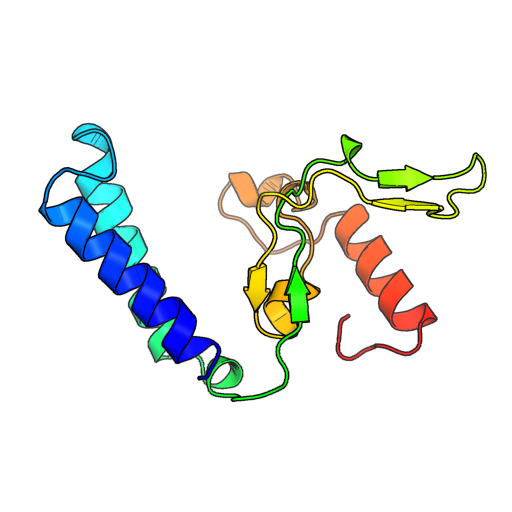TOM 913 N N . ALA A 1 111 ? -0.308 16.071 -8.518 1.00 92.31 111 ALA A N 1
ATOM 914 C CA . ALA A 1 111 ? 0.863 15.823 -9.346 1.00 92.31 111 ALA A CA 1
ATOM 915 C C . ALA A 1 111 ? 1.607 14.570 -8.883 1.00 92.31 111 ALA A C 1
ATOM 917 O O . ALA A 1 111 ? 1.789 14.367 -7.683 1.00 92.31 111 ALA A O 1
ATOM 918 N N . LEU A 1 112 ? 2.090 13.798 -9.854 1.00 92.81 112 LEU A N 1
ATOM 919 C CA . LEU A 1 112 ? 2.991 12.671 -9.641 1.00 92.81 112 LEU A CA 1
ATOM 920 C C . LEU A 1 112 ? 4.445 13.148 -9.563 1.00 92.81 112 LEU A C 1
ATOM 922 O O . LEU A 1 112 ? 4.831 14.154 -10.171 1.00 92.81 112 LEU A O 1
ATOM 926 N N . SER A 1 113 ? 5.268 12.420 -8.819 1.00 94.62 113 SER A N 1
ATOM 927 C CA . SER A 1 113 ? 6.718 12.573 -8.838 1.00 94.62 113 SER A CA 1
ATOM 928 C C . SER A 1 113 ? 7.334 12.027 -10.127 1.00 94.62 113 SER A C 1
ATOM 930 O O . SER A 1 113 ? 6.673 11.404 -10.959 1.00 94.62 113 SER A O 1
ATOM 932 N N . LYS A 1 114 ? 8.642 12.251 -10.298 1.00 95.75 114 LYS A N 1
ATOM 933 C CA . LYS A 1 114 ? 9.377 11.665 -11.425 1.00 95.75 114 LYS A CA 1
ATOM 934 C C . LYS A 1 114 ? 9.436 10.146 -11.300 1.00 95.75 114 LYS A C 1
ATOM 936 O O . LYS A 1 114 ? 9.334 9.450 -12.298 1.00 95.75 114 LYS A O 1
ATOM 941 N N . GLU A 1 115 ? 9.595 9.657 -10.079 1.00 93.44 115 GLU A N 1
ATOM 942 C CA . GLU A 1 115 ? 9.685 8.246 -9.737 1.00 93.44 115 GLU A CA 1
ATOM 943 C C . GLU A 1 115 ? 8.353 7.529 -10.010 1.00 93.44 115 GLU A C 1
ATOM 945 O O . GLU A 1 115 ? 8.345 6.460 -10.615 1.00 93.44 115 GLU A O 1
ATOM 950 N N . GLU A 1 116 ? 7.226 8.159 -9.666 1.00 94.69 116 GLU A N 1
ATOM 951 C CA . GLU A 1 116 ? 5.878 7.669 -9.980 1.00 94.69 116 GLU A CA 1
ATOM 952 C C . GLU A 1 116 ? 5.635 7.600 -11.493 1.00 94.69 116 GLU A C 1
ATOM 954 O O . GLU A 1 116 ? 5.120 6.599 -11.988 1.00 94.69 116 GLU A O 1
ATOM 959 N N . ILE A 1 117 ? 6.067 8.618 -12.246 1.00 96.44 117 ILE A N 1
ATOM 960 C CA . ILE A 1 117 ? 5.982 8.613 -13.716 1.00 96.44 117 ILE A CA 1
ATOM 961 C C . ILE A 1 117 ? 6.839 7.485 -14.309 1.00 96.44 117 ILE A C 1
ATOM 963 O O . ILE A 1 117 ? 6.362 6.742 -15.164 1.00 96.44 117 ILE A O 1
ATOM 967 N N . CYS A 1 118 ? 8.072 7.299 -13.827 1.00 95.62 118 CYS A N 1
ATOM 968 C CA . CYS A 1 118 ? 8.927 6.193 -14.266 1.00 95.62 118 CYS A CA 1
ATOM 969 C C . CYS A 1 118 ? 8.296 4.819 -13.982 1.00 95.62 118 CYS A C 1
ATOM 971 O O . CYS A 1 118 ? 8.439 3.905 -14.794 1.00 95.62 118 CYS A O 1
ATOM 973 N N . LEU A 1 119 ? 7.603 4.661 -12.848 1.00 94.12 119 LEU A N 1
ATOM 974 C CA . LEU A 1 119 ? 6.895 3.425 -12.507 1.00 94.12 119 LEU A CA 1
ATOM 975 C C . LEU A 1 119 ? 5.731 3.156 -13.474 1.00 94.12 119 LEU A C 1
ATOM 977 O O . LEU A 1 119 ? 5.607 2.039 -13.980 1.00 94.12 119 LEU A O 1
ATOM 981 N N . LEU A 1 120 ? 4.931 4.181 -13.782 1.00 96.06 120 LEU A N 1
ATOM 982 C CA . LEU A 1 120 ? 3.883 4.119 -14.808 1.00 96.06 120 LEU A CA 1
ATOM 983 C C . LEU A 1 120 ? 4.445 3.670 -16.165 1.00 96.06 120 LEU A C 1
ATOM 985 O O . LEU A 1 120 ? 3.925 2.742 -16.790 1.00 96.06 120 LEU A O 1
ATOM 98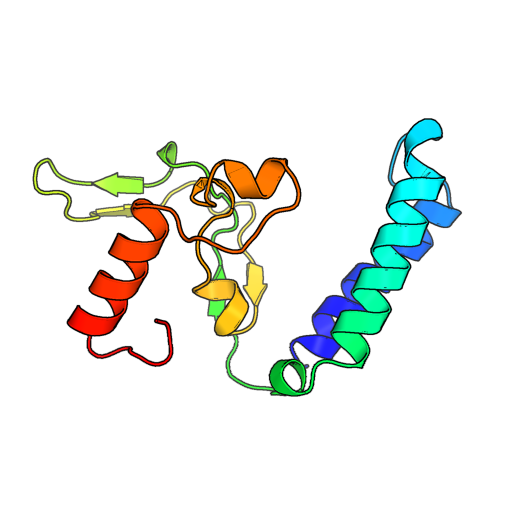9 N N . ASP A 1 121 ? 5.526 4.307 -16.616 1.00 97.25 121 ASP A N 1
ATOM 990 C CA . ASP A 1 121 ? 6.172 3.985 -17.889 1.00 97.25 121 ASP A CA 1
ATOM 991 C C . ASP A 1 121 ? 6.695 2.541 -17.904 1.00 97.25 121 ASP A C 1
ATOM 993 O O . ASP A 1 121 ? 6.538 1.831 -18.902 1.00 97.25 121 ASP A O 1
ATOM 997 N N . ALA A 1 122 ? 7.249 2.067 -16.783 1.00 94.62 122 ALA A N 1
ATOM 998 C CA . ALA A 1 122 ? 7.703 0.688 -16.632 1.00 94.62 122 ALA A CA 1
ATOM 999 C C . ALA A 1 122 ? 6.545 -0.320 -16.717 1.00 94.62 122 ALA A C 1
ATOM 1001 O O . ALA A 1 122 ? 6.673 -1.342 -17.398 1.00 94.62 122 ALA A O 1
ATOM 1002 N N . PHE A 1 123 ? 5.397 -0.038 -16.090 1.00 96.50 123 PHE A N 1
ATOM 1003 C CA . PHE A 1 123 ? 4.210 -0.888 -16.211 1.00 96.50 123 PHE A CA 1
ATOM 1004 C C . PHE A 1 123 ? 3.681 -0.939 -17.646 1.00 96.50 123 PHE A C 1
ATOM 1006 O O . PHE A 1 123 ? 3.372 -2.023 -18.151 1.00 96.50 123 PHE A O 1
ATOM 1013 N N . ASN A 1 124 ? 3.650 0.199 -18.340 1.00 97.19 124 ASN A N 1
ATOM 1014 C CA . ASN A 1 124 ? 3.261 0.255 -19.747 1.00 97.19 124 ASN A CA 1
ATOM 1015 C C . ASN A 1 124 ? 4.220 -0.545 -20.641 1.00 97.19 124 ASN A C 1
ATOM 1017 O O . ASN A 1 124 ? 3.771 -1.352 -21.458 1.00 97.19 124 ASN A O 1
ATOM 1021 N N . ALA A 1 125 ? 5.534 -0.392 -20.450 1.00 97.06 125 ALA A N 1
ATOM 1022 C CA . ALA A 1 125 ? 6.550 -1.147 -21.183 1.00 97.06 125 ALA A CA 1
ATOM 1023 C C . ALA A 1 125 ? 6.457 -2.664 -20.931 1.00 97.06 125 ALA A C 1
ATOM 1025 O O . ALA A 1 125 ? 6.716 -3.461 -21.833 1.00 97.06 125 ALA A O 1
ATOM 1026 N N . ALA A 1 126 ? 6.027 -3.069 -19.733 1.00 96.12 126 ALA A N 1
ATOM 1027 C CA . ALA A 1 126 ? 5.776 -4.461 -19.366 1.00 96.12 126 ALA A CA 1
ATOM 1028 C C . ALA A 1 126 ? 4.405 -4.998 -19.834 1.00 96.12 126 ALA A C 1
ATOM 1030 O O . ALA A 1 126 ? 4.021 -6.102 -19.442 1.00 96.12 126 ALA A O 1
ATOM 1031 N N . ALA A 1 127 ? 3.657 -4.241 -20.647 1.00 97.19 127 ALA A N 1
ATOM 1032 C CA . ALA A 1 127 ? 2.298 -4.571 -21.087 1.00 97.19 127 ALA A CA 1
ATOM 1033 C C . ALA A 1 127 ? 1.317 -4.812 -19.920 1.00 97.19 127 ALA A C 1
ATOM 1035 O O . ALA A 1 127 ? 0.420 -5.655 -19.999 1.00 97.19 127 ALA A O 1
ATOM 1036 N N . ARG A 1 128 ? 1.477 -4.046 -18.833 1.00 95.88 128 ARG A N 1
ATOM 1037 C CA . ARG A 1 128 ? 0.610 -4.035 -17.645 1.00 95.88 128 ARG A CA 1
ATOM 1038 C C . ARG A 1 128 ? -0.042 -2.663 -17.426 1.00 95.88 128 ARG A C 1
ATOM 1040 O O . ARG A 1 128 ? 0.096 -2.095 -16.347 1.00 95.88 128 ARG A O 1
ATOM 1047 N N . PRO A 1 129 ? -0.801 -2.132 -18.404 1.00 95.25 129 PRO A N 1
ATOM 1048 C CA . PRO A 1 129 ? -1.495 -0.853 -18.243 1.00 95.25 129 PRO A CA 1
ATOM 1049 C C . PRO A 1 129 ? -2.582 -0.896 -17.157 1.00 95.25 129 PRO A C 1
ATOM 1051 O O . PRO A 1 129 ? -3.093 0.138 -16.766 1.00 95.25 129 PRO A O 1
ATOM 1054 N N . ASP A 1 130 ? -2.951 -2.081 -16.657 1.00 93.00 130 ASP A N 1
ATOM 1055 C CA . ASP A 1 130 ? -3.849 -2.229 -15.508 1.00 93.00 130 ASP A CA 1
ATOM 1056 C C . ASP A 1 130 ? -3.192 -1.897 -14.156 1.00 93.00 130 ASP A C 1
ATOM 1058 O O . ASP A 1 130 ? -3.881 -1.930 -13.136 1.00 93.00 130 ASP A O 1
ATOM 1062 N N . LEU A 1 131 ? -1.871 -1.680 -14.145 1.00 92.38 131 LEU A N 1
ATOM 1063 C CA . LEU A 1 131 ? -1.086 -1.234 -12.990 1.00 92.38 131 LEU A CA 1
ATOM 1064 C C . LEU A 1 131 ? -0.578 0.210 -13.139 1.00 92.38 131 LEU A C 1
ATOM 1066 O O . LEU A 1 131 ? -0.022 0.738 -12.179 1.00 92.38 131 LEU A O 1
ATOM 1070 N N . ALA A 1 132 ? -0.725 0.802 -14.328 1.00 87.12 132 ALA A N 1
ATOM 1071 C CA . ALA A 1 132 ? -0.298 2.161 -14.644 1.00 87.12 132 ALA A CA 1
ATOM 1072 C C . ALA A 1 132 ? -1.387 3.178 -14.276 1.00 87.12 132 ALA A C 1
ATOM 1074 O O . ALA A 1 132 ? -2.580 2.883 -14.512 1.00 87.12 132 ALA A O 1
#